Protein AF-A0A5A7NAB6-F1 (afdb_monomer_lite)

Foldseek 3Di:
DFLLLVDPPVVLVVVVVCCQPPNVVVQVVDPDRPGNPHRPVRVVVVCVVVQQPDKDWPVNVVLVVDPPDPSNVVVVVCVVVCVSCVCVCRNPRDTDMDTDHDD

Radius of gyration: 16.74 Å; chains: 1; bounding box: 37×33×43 Å

Secondary structure (DSSP, 8-state):
-TTGGGS-HHHHHHHHHHHHHT-GGGGTT-SS-------HHHHHHHHHTTT--EEEEHHHHHHHTT--SHHHHHHHHHHHSHHHHHHHHHH-SS--EEEE---

Organism: NCBI:txid1236968

pLDDT: mean 79.07, std 8.21, range [51.88, 91.19]

Structure (mmCIF, N/CA/C/O backbone):
data_AF-A0A5A7NAB6-F1
#
_entry.id   AF-A0A5A7NAB6-F1
#
loop_
_atom_site.group_PDB
_atom_site.id
_atom_site.type_symbol
_atom_site.label_atom_id
_atom_site.label_alt_id
_atom_site.label_comp_id
_atom_site.label_asym_id
_atom_site.label_entity_id
_atom_site.label_seq_id
_atom_site.pdbx_PDB_ins_code
_atom_site.Cartn_x
_atom_site.Cartn_y
_atom_site.Cartn_z
_atom_site.occupancy
_atom_site.B_iso_or_equiv
_atom_site.auth_seq_id
_atom_site.auth_comp_id
_atom_site.auth_asym_id
_atom_site.auth_atom_id
_atom_site.pdbx_PDB_model_num
ATOM 1 N N . MET A 1 1 ? 13.090 1.434 -4.375 1.00 68.75 1 MET A N 1
ATOM 2 C CA . MET A 1 1 ? 12.467 2.734 -4.726 1.00 68.75 1 MET A CA 1
ATOM 3 C C . MET A 1 1 ? 11.428 3.113 -3.672 1.00 68.75 1 MET A C 1
ATOM 5 O O . MET A 1 1 ? 10.526 2.309 -3.438 1.00 68.75 1 MET A O 1
ATOM 9 N N . PRO A 1 2 ? 11.534 4.285 -3.020 1.00 72.00 2 PRO A N 1
ATOM 10 C CA . PRO A 1 2 ? 10.523 4.744 -2.068 1.00 72.00 2 PRO A CA 1
ATOM 11 C C . PRO A 1 2 ? 9.178 4.969 -2.776 1.00 72.00 2 PRO A C 1
ATOM 13 O O . PRO A 1 2 ? 9.138 5.378 -3.933 1.00 72.00 2 PRO A O 1
ATOM 16 N N . PHE A 1 3 ? 8.072 4.666 -2.091 1.00 72.75 3 PHE A N 1
ATOM 17 C CA . PHE A 1 3 ? 6.695 4.849 -2.585 1.00 72.75 3 PHE A CA 1
ATOM 18 C C . PHE A 1 3 ? 6.313 4.075 -3.856 1.00 72.75 3 PHE A C 1
ATOM 20 O O . PHE A 1 3 ? 5.230 4.297 -4.395 1.00 72.75 3 PHE A O 1
ATOM 27 N N . TYR A 1 4 ? 7.126 3.111 -4.303 1.00 78.38 4 TYR A N 1
ATOM 28 C CA . TYR A 1 4 ? 6.862 2.352 -5.530 1.00 78.38 4 TYR A CA 1
ATOM 29 C C . TYR A 1 4 ? 5.468 1.702 -5.553 1.00 78.38 4 TYR A C 1
ATOM 31 O O . TYR A 1 4 ? 4.787 1.708 -6.576 1.00 78.38 4 TYR A O 1
ATOM 39 N N . SER A 1 5 ? 4.984 1.216 -4.406 1.00 78.38 5 SER A N 1
ATOM 40 C CA . SER A 1 5 ? 3.638 0.645 -4.243 1.00 78.38 5 SER A CA 1
ATOM 41 C C . SER A 1 5 ? 2.504 1.585 -4.682 1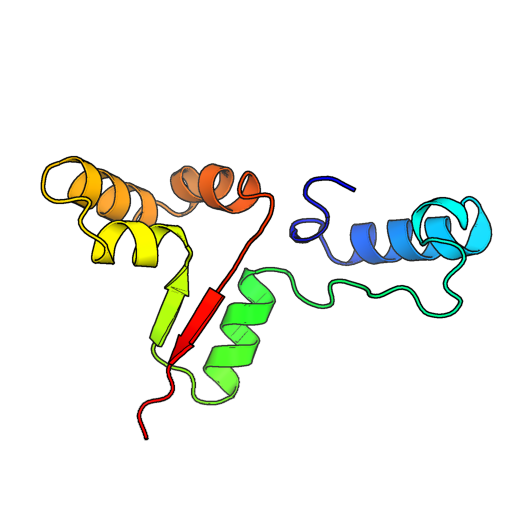.00 78.38 5 SER A C 1
ATOM 43 O O . SER A 1 5 ? 1.453 1.105 -5.117 1.00 78.38 5 SER A O 1
ATOM 45 N N . TRP A 1 6 ? 2.735 2.898 -4.620 1.00 78.44 6 TRP A N 1
ATOM 46 C CA . TRP A 1 6 ? 1.781 3.970 -4.917 1.00 78.44 6 TRP A CA 1
ATOM 47 C C . TRP A 1 6 ? 1.882 4.516 -6.335 1.00 78.44 6 TRP A C 1
ATOM 49 O O . TRP A 1 6 ? 1.001 5.265 -6.755 1.00 78.44 6 TRP A O 1
ATOM 59 N N . TYR A 1 7 ? 2.918 4.141 -7.085 1.00 83.06 7 TYR A N 1
ATOM 60 C CA . TYR A 1 7 ? 3.068 4.617 -8.452 1.00 83.06 7 TYR A CA 1
ATOM 61 C C . TYR A 1 7 ? 1.893 4.134 -9.312 1.00 83.06 7 TYR A C 1
ATOM 63 O O . TYR A 1 7 ? 1.468 2.974 -9.202 1.00 83.06 7 TYR A O 1
ATOM 71 N N . PRO A 1 8 ? 1.350 4.996 -10.185 1.00 82.19 8 PRO A N 1
ATOM 72 C CA . PRO A 1 8 ? 0.340 4.579 -11.138 1.00 82.19 8 PRO A CA 1
ATOM 73 C C . PRO A 1 8 ? 0.925 3.522 -12.084 1.00 82.19 8 PRO A C 1
ATOM 75 O O . PRO A 1 8 ? 2.129 3.475 -12.346 1.00 82.19 8 PRO A O 1
ATOM 78 N N . GLY A 1 9 ? 0.058 2.655 -12.611 1.00 83.06 9 GLY A N 1
ATOM 79 C CA . GLY A 1 9 ? 0.461 1.493 -13.412 1.00 83.06 9 GLY A CA 1
ATOM 80 C C . GLY A 1 9 ? 1.425 1.786 -14.577 1.00 83.06 9 GLY A C 1
ATOM 81 O O . GLY A 1 9 ? 2.350 1.001 -14.781 1.00 83.06 9 GLY A O 1
ATOM 82 N N . PRO A 1 10 ? 1.268 2.881 -15.349 1.00 87.31 10 PRO A N 1
ATOM 83 C CA . PRO A 1 10 ? 2.225 3.243 -16.397 1.00 87.31 10 PRO A CA 1
ATOM 84 C C . PRO A 1 10 ? 3.629 3.537 -15.855 1.00 87.31 10 PRO A C 1
ATOM 86 O O . PRO A 1 10 ? 4.606 3.042 -16.409 1.00 87.31 10 PRO A O 1
ATOM 89 N N . ILE A 1 11 ? 3.727 4.261 -14.734 1.00 87.75 11 ILE A N 1
ATOM 90 C CA . ILE A 1 11 ? 5.009 4.613 -14.108 1.00 87.75 11 ILE A CA 1
ATOM 91 C C . ILE A 1 11 ? 5.684 3.363 -13.542 1.00 87.75 11 ILE A C 1
ATOM 93 O O . ILE A 1 11 ? 6.868 3.159 -13.780 1.00 87.75 11 ILE A O 1
ATOM 97 N N . LYS A 1 12 ? 4.931 2.468 -12.885 1.00 86.62 12 LYS A N 1
ATOM 98 C CA . LYS A 1 12 ? 5.465 1.165 -12.450 1.00 86.62 12 LYS A CA 1
ATOM 99 C C . LYS A 1 12 ? 6.071 0.388 -13.620 1.00 86.62 12 LYS A C 1
ATOM 101 O O . LYS A 1 12 ? 7.208 -0.059 -13.530 1.00 86.62 12 LYS A O 1
ATOM 106 N N . ARG A 1 13 ? 5.345 0.281 -14.740 1.00 87.44 13 ARG A N 1
ATOM 107 C CA . ARG A 1 13 ? 5.824 -0.401 -15.957 1.00 87.44 13 ARG A CA 1
ATOM 108 C C . ARG A 1 13 ? 7.067 0.261 -16.550 1.00 87.44 13 ARG A C 1
ATOM 110 O O . ARG A 1 13 ? 7.957 -0.443 -17.010 1.00 87.44 13 ARG A O 1
ATOM 117 N N . TYR A 1 14 ? 7.133 1.590 -16.535 1.00 88.88 14 TYR A N 1
ATOM 118 C CA . TYR A 1 14 ? 8.319 2.327 -16.962 1.00 88.88 14 TYR A CA 1
ATOM 119 C C . TYR A 1 14 ? 9.526 2.027 -16.064 1.00 88.88 14 TYR A C 1
ATOM 121 O O . TYR A 1 14 ? 10.583 1.674 -16.575 1.00 88.88 14 TYR A O 1
ATOM 129 N N . CYS A 1 15 ? 9.356 2.086 -14.740 1.00 86.69 15 CYS A N 1
ATOM 130 C CA . CYS A 1 15 ? 10.416 1.757 -13.789 1.00 86.69 15 CYS A CA 1
ATOM 131 C C . CYS A 1 15 ? 10.919 0.322 -13.974 1.00 86.69 15 CYS A C 1
ATOM 133 O O . CYS A 1 15 ? 12.124 0.129 -14.021 1.00 86.69 15 CYS A O 1
ATOM 135 N N . VAL A 1 16 ? 10.023 -0.660 -14.132 1.00 87.69 16 VAL A N 1
ATOM 136 C CA . VAL A 1 16 ? 10.403 -2.072 -14.345 1.00 87.69 16 VAL A CA 1
ATOM 137 C C . VAL A 1 16 ? 11.189 -2.253 -15.637 1.00 87.69 16 VAL A C 1
ATOM 139 O O . VAL A 1 16 ? 12.219 -2.915 -15.643 1.00 87.69 16 VAL A O 1
ATOM 142 N N . ARG A 1 17 ? 10.741 -1.635 -16.731 1.00 88.38 17 ARG A N 1
ATOM 143 C CA . ARG A 1 17 ? 11.477 -1.670 -17.998 1.00 88.38 17 ARG A CA 1
ATOM 144 C C . ARG A 1 17 ? 12.878 -1.088 -17.831 1.00 88.38 17 ARG A C 1
ATOM 146 O O . ARG A 1 17 ? 13.858 -1.719 -18.187 1.00 88.38 17 ARG A O 1
ATOM 153 N N . ARG A 1 18 ? 12.979 0.059 -17.161 1.00 88.19 18 ARG A N 1
ATOM 154 C CA . ARG A 1 18 ? 14.261 0.714 -16.902 1.00 88.19 18 ARG A CA 1
ATOM 155 C C . ARG A 1 18 ? 15.190 -0.095 -15.994 1.00 88.19 18 ARG A C 1
ATOM 157 O O . ARG A 1 18 ? 16.399 -0.043 -16.177 1.00 88.19 18 ARG A O 1
ATOM 164 N N . THR A 1 19 ? 14.640 -0.843 -15.035 1.00 86.50 19 THR A N 1
ATOM 165 C CA . THR A 1 19 ? 15.431 -1.769 -14.209 1.00 86.50 19 THR A CA 1
ATOM 166 C C . THR A 1 19 ? 15.925 -2.981 -14.995 1.00 86.50 19 THR A C 1
ATOM 168 O O . THR A 1 19 ? 16.899 -3.581 -14.578 1.00 86.50 19 THR A O 1
ATOM 171 N N . LEU A 1 20 ? 15.265 -3.363 -16.091 1.00 86.12 20 LEU A N 1
ATOM 172 C CA . LEU A 1 20 ? 15.692 -4.488 -16.928 1.00 86.12 20 LEU A CA 1
ATOM 173 C C . LEU A 1 20 ? 16.713 -4.056 -17.987 1.00 86.12 20 LEU A C 1
ATOM 175 O O . LEU A 1 20 ? 17.678 -4.777 -18.211 1.00 86.12 20 LEU A O 1
ATOM 179 N N . ASP A 1 21 ? 16.511 -2.883 -18.590 1.00 88.06 21 ASP A N 1
ATOM 180 C CA . ASP A 1 21 ? 17.303 -2.431 -19.739 1.00 88.06 21 ASP A CA 1
ATOM 181 C C . ASP A 1 21 ? 18.547 -1.628 -19.317 1.00 88.06 21 ASP A C 1
ATOM 183 O O . ASP A 1 21 ? 19.660 -1.933 -19.734 1.00 88.06 21 ASP A O 1
ATOM 187 N N . ASP A 1 22 ? 18.366 -0.607 -18.470 1.00 85.81 22 ASP A N 1
ATOM 188 C CA . ASP A 1 22 ? 19.408 0.398 -18.207 1.00 85.81 22 ASP A CA 1
ATOM 189 C C . ASP A 1 22 ? 20.125 0.197 -16.867 1.00 85.81 22 ASP A C 1
ATOM 191 O O . ASP A 1 22 ? 21.258 0.651 -16.701 1.00 85.81 22 ASP A O 1
ATOM 195 N N . ARG A 1 23 ? 19.421 -0.355 -15.867 1.00 85.12 23 ARG A N 1
ATOM 196 C CA . ARG A 1 23 ? 19.865 -0.389 -14.460 1.00 85.12 23 ARG A CA 1
ATOM 197 C C . ARG A 1 23 ? 19.504 -1.692 -13.739 1.00 85.12 23 ARG A C 1
ATOM 199 O O . ARG A 1 23 ? 18.687 -1.664 -12.805 1.00 85.12 23 ARG A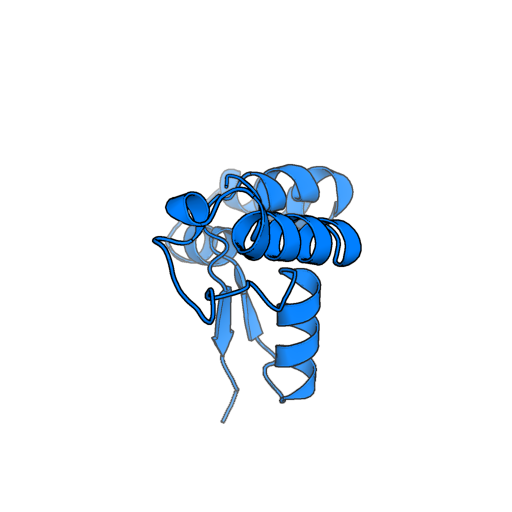 O 1
ATOM 206 N N . PRO A 1 24 ? 20.089 -2.833 -14.145 1.00 84.19 24 PRO A N 1
ATOM 207 C CA . PRO A 1 24 ? 19.843 -4.130 -13.513 1.00 84.19 24 PRO A CA 1
ATOM 208 C C . PRO A 1 24 ? 20.213 -4.156 -12.026 1.00 84.19 24 PRO A C 1
ATOM 210 O O . PRO A 1 24 ? 19.602 -4.897 -11.250 1.00 84.19 24 PRO A O 1
ATOM 213 N N . GLU A 1 25 ? 21.125 -3.293 -11.575 1.00 85.62 25 GLU A N 1
ATOM 214 C CA . GLU A 1 25 ? 21.517 -3.162 -10.171 1.00 85.62 25 GLU A CA 1
ATOM 215 C C . GLU A 1 25 ? 20.344 -2.791 -9.248 1.00 85.62 25 GLU A C 1
ATOM 217 O O . GLU A 1 25 ? 20.315 -3.181 -8.082 1.00 85.62 25 GLU A O 1
ATOM 222 N N . TRP A 1 26 ? 19.317 -2.106 -9.758 1.00 83.81 26 TRP A N 1
ATOM 223 C CA . TRP A 1 26 ? 18.124 -1.746 -8.983 1.00 83.81 26 TRP A CA 1
ATOM 224 C C . TRP A 1 26 ? 17.211 -2.931 -8.667 1.00 83.81 26 TRP A C 1
ATOM 226 O O . TRP A 1 26 ? 16.433 -2.872 -7.712 1.00 83.81 26 TRP A O 1
ATOM 236 N N . ALA A 1 27 ? 17.296 -3.988 -9.470 1.00 82.62 27 ALA A N 1
ATOM 237 C CA . ALA A 1 27 ? 16.561 -5.234 -9.302 1.00 82.62 27 ALA A CA 1
ATOM 238 C C . ALA A 1 27 ? 17.466 -6.376 -8.815 1.00 82.62 27 ALA A C 1
ATOM 240 O O . ALA A 1 27 ? 17.059 -7.535 -8.880 1.00 82.62 27 ALA A O 1
ATOM 241 N N . ASN A 1 28 ? 18.681 -6.067 -8.344 1.00 85.44 28 ASN A N 1
ATOM 242 C CA . ASN A 1 28 ? 19.695 -7.062 -7.996 1.00 85.44 28 ASN A CA 1
ATOM 243 C C . ASN A 1 28 ? 19.938 -8.076 -9.133 1.00 85.44 28 ASN A C 1
ATOM 245 O O . ASN A 1 28 ? 20.020 -9.278 -8.894 1.00 85.44 28 ASN A O 1
ATOM 249 N N . TYR A 1 29 ? 19.974 -7.588 -10.377 1.00 85.25 29 TYR A N 1
ATOM 250 C CA . TYR A 1 29 ? 20.171 -8.389 -11.590 1.00 85.25 29 TYR A CA 1
ATOM 251 C C . TYR A 1 29 ? 19.135 -9.513 -11.786 1.00 85.25 29 TYR A C 1
ATOM 253 O O . TYR A 1 29 ? 19.378 -10.474 -12.514 1.00 85.25 29 TYR A O 1
ATOM 261 N N . ALA A 1 30 ? 17.962 -9.408 -11.154 1.00 84.56 30 ALA A N 1
ATOM 262 C CA . ALA A 1 30 ? 16.903 -10.393 -11.310 1.00 84.56 30 ALA A CA 1
ATOM 263 C C . ALA A 1 30 ? 16.338 -10.374 -12.738 1.00 84.56 30 ALA A C 1
ATOM 265 O O . ALA A 1 30 ? 15.818 -9.356 -13.193 1.00 84.56 30 ALA A O 1
ATOM 266 N N . THR A 1 31 ? 16.343 -11.532 -13.406 1.00 81.69 31 THR A N 1
ATOM 267 C CA . THR A 1 31 ? 15.697 -11.726 -14.718 1.00 81.69 31 THR A CA 1
ATOM 268 C C . THR A 1 31 ? 14.183 -11.491 -14.651 1.00 81.69 31 THR A C 1
ATOM 270 O O . THR A 1 31 ? 13.577 -11.009 -15.602 1.00 81.69 31 THR A O 1
ATOM 273 N N . PHE A 1 32 ? 13.573 -11.791 -13.499 1.00 80.50 32 PHE A N 1
ATOM 274 C CA . PHE A 1 32 ? 12.151 -11.582 -13.228 1.00 80.50 32 PHE A CA 1
ATOM 275 C C . PHE A 1 32 ? 11.984 -10.817 -11.909 1.00 80.50 32 PHE A C 1
ATOM 277 O O . PHE A 1 32 ? 11.803 -11.436 -10.855 1.00 80.50 32 PHE A O 1
ATOM 284 N N . PRO A 1 33 ? 12.079 -9.475 -11.919 1.00 80.81 33 PRO A N 1
ATOM 285 C CA . PRO A 1 33 ? 11.970 -8.691 -10.699 1.00 80.81 33 PRO A CA 1
ATOM 286 C C . PRO A 1 33 ? 10.592 -8.870 -10.058 1.00 80.81 33 PRO A C 1
ATOM 288 O O . PRO A 1 33 ? 9.562 -8.879 -10.736 1.00 80.81 33 PRO A O 1
ATOM 291 N N . ALA A 1 34 ? 10.560 -8.961 -8.728 1.00 77.44 34 ALA A N 1
ATOM 292 C CA . ALA A 1 34 ? 9.315 -8.991 -7.973 1.00 77.44 34 ALA A CA 1
ATOM 293 C C . ALA A 1 34 ? 8.605 -7.634 -8.090 1.00 77.44 34 ALA A C 1
ATOM 295 O O . ALA A 1 34 ? 8.895 -6.677 -7.369 1.00 77.44 34 ALA A O 1
ATOM 296 N N . VAL A 1 35 ? 7.669 -7.531 -9.031 1.00 78.38 35 VAL A N 1
ATOM 297 C CA . VAL A 1 35 ? 6.903 -6.304 -9.239 1.00 78.38 35 VAL A CA 1
ATOM 298 C C . VAL A 1 35 ? 5.735 -6.234 -8.263 1.00 78.38 35 VAL A C 1
ATOM 300 O O . VAL A 1 35 ? 5.013 -7.202 -8.031 1.00 78.38 35 VAL A O 1
ATOM 303 N N . ASN A 1 36 ? 5.504 -5.049 -7.700 1.00 78.75 36 ASN A N 1
ATOM 304 C CA . ASN A 1 36 ? 4.288 -4.810 -6.939 1.00 78.75 36 ASN A CA 1
ATOM 305 C C . ASN A 1 36 ? 3.088 -4.649 -7.890 1.00 78.75 36 ASN A C 1
ATOM 307 O O . ASN A 1 36 ? 2.771 -3.536 -8.332 1.00 78.75 36 ASN A O 1
ATOM 311 N N . TRP A 1 37 ? 2.432 -5.778 -8.176 1.00 73.44 37 TRP A N 1
ATOM 312 C CA . TRP A 1 37 ? 1.293 -5.916 -9.089 1.00 73.44 37 TRP A CA 1
ATOM 313 C C . TRP A 1 37 ? 0.085 -5.049 -8.725 1.00 73.44 37 TRP A C 1
ATOM 315 O O . TRP A 1 37 ? -0.683 -4.674 -9.608 1.00 73.44 37 TRP A O 1
ATOM 325 N N . PHE A 1 38 ? -0.084 -4.702 -7.446 1.00 80.12 38 PHE A N 1
ATOM 326 C CA . PHE A 1 38 ? -1.253 -3.973 -6.970 1.00 80.12 38 PHE A CA 1
ATOM 327 C C . PHE A 1 38 ? -0.867 -2.615 -6.388 1.00 80.12 38 PHE A C 1
ATOM 329 O O . PHE A 1 38 ? 0.076 -2.469 -5.615 1.00 80.12 38 PHE A O 1
ATOM 336 N N . THR A 1 39 ? -1.630 -1.575 -6.710 1.00 79.44 39 THR A N 1
ATOM 337 C CA . THR A 1 39 ? -1.750 -0.459 -5.766 1.00 79.44 39 THR A CA 1
ATOM 338 C C . THR A 1 39 ? -2.559 -0.927 -4.554 1.00 79.44 39 THR A C 1
ATOM 340 O O . THR A 1 39 ? -3.380 -1.842 -4.681 1.00 79.44 39 THR A O 1
ATOM 343 N N . PRO A 1 40 ? -2.415 -0.304 -3.376 1.00 79.06 40 PRO A N 1
ATOM 344 C CA . PRO A 1 40 ? -3.191 -0.698 -2.199 1.00 79.06 40 PRO A CA 1
ATOM 345 C C . PRO A 1 40 ? -4.707 -0.716 -2.438 1.00 79.06 40 PRO A C 1
ATOM 347 O O . PRO A 1 40 ? -5.395 -1.621 -1.978 1.00 79.06 40 PRO A O 1
ATOM 350 N N . GLY A 1 41 ? -5.230 0.216 -3.242 1.00 79.75 41 GLY A N 1
ATOM 351 C CA . GLY A 1 41 ? -6.639 0.203 -3.649 1.00 79.75 41 GLY A CA 1
ATOM 352 C C . GLY A 1 41 ? -7.005 -0.99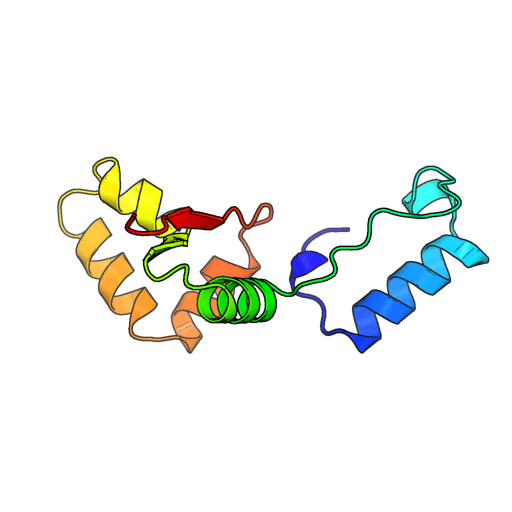0 -4.540 1.00 79.75 41 GLY A C 1
ATOM 353 O O . GLY A 1 41 ? -8.053 -1.607 -4.346 1.00 79.75 41 GLY A O 1
ATOM 354 N N . GLN A 1 42 ? -6.136 -1.360 -5.487 1.00 84.06 42 GLN A N 1
ATOM 355 C CA . GLN A 1 42 ? -6.350 -2.542 -6.326 1.00 84.06 42 GLN A CA 1
ATOM 356 C C . GLN A 1 42 ? -6.289 -3.837 -5.509 1.00 84.06 42 GLN A C 1
ATOM 358 O O . GLN A 1 42 ? -7.092 -4.735 -5.758 1.00 84.06 42 GLN A O 1
ATOM 363 N N . LEU A 1 43 ? -5.402 -3.913 -4.511 1.00 86.75 43 LEU A N 1
ATOM 364 C CA . LEU A 1 43 ? -5.303 -5.054 -3.601 1.00 86.75 43 LEU A CA 1
ATOM 365 C C . LEU A 1 43 ? -6.587 -5.213 -2.778 1.00 86.75 43 LEU A C 1
ATOM 367 O O . LEU A 1 43 ? -7.166 -6.294 -2.761 1.00 86.75 43 LEU A O 1
ATOM 371 N N . ILE A 1 44 ? -7.097 -4.126 -2.187 1.00 86.44 44 ILE A N 1
ATOM 372 C CA . ILE A 1 44 ? -8.378 -4.120 -1.457 1.00 86.44 44 ILE A CA 1
ATOM 373 C C . ILE A 1 44 ? -9.520 -4.598 -2.362 1.00 86.44 44 ILE A C 1
ATOM 375 O O . ILE A 1 44 ? -10.296 -5.469 -1.974 1.00 86.44 44 ILE A O 1
ATOM 379 N N . LYS A 1 45 ? -9.612 -4.077 -3.593 1.00 88.44 45 LYS A N 1
ATOM 380 C CA . LYS A 1 45 ? -10.644 -4.493 -4.559 1.00 88.44 45 LYS A CA 1
ATOM 381 C C . LYS A 1 45 ? -10.502 -5.967 -4.953 1.00 88.44 45 LYS A C 1
ATOM 383 O O . LYS A 1 45 ? -11.503 -6.654 -5.128 1.00 88.44 45 LYS A O 1
ATOM 388 N N . ALA A 1 46 ? -9.279 -6.466 -5.124 1.00 89.56 46 ALA A N 1
ATOM 389 C CA . ALA A 1 46 ? -9.022 -7.871 -5.435 1.00 89.56 46 ALA A CA 1
ATOM 390 C C . ALA A 1 46 ? -9.383 -8.804 -4.268 1.00 89.56 46 ALA A C 1
ATOM 392 O O . ALA A 1 46 ? -9.968 -9.855 -4.506 1.00 89.56 46 ALA A O 1
ATOM 393 N N . LEU A 1 47 ? -9.091 -8.401 -3.029 1.00 89.31 47 LEU A N 1
ATOM 394 C CA . LEU A 1 47 ? -9.449 -9.141 -1.818 1.00 89.31 47 LEU A CA 1
ATOM 395 C C . LEU A 1 47 ? -10.969 -9.189 -1.618 1.00 89.31 47 LEU A C 1
ATOM 397 O O . LEU A 1 47 ? -11.521 -10.273 -1.460 1.00 89.31 47 LEU A O 1
ATOM 401 N N . ARG A 1 48 ? -11.671 -8.057 -1.746 1.00 89.62 48 ARG A N 1
ATOM 402 C CA . ARG A 1 48 ? -13.143 -8.028 -1.654 1.00 89.62 48 ARG A CA 1
ATOM 403 C C . ARG A 1 48 ? -13.815 -8.936 -2.681 1.00 89.62 48 ARG A C 1
ATOM 405 O O . ARG A 1 48 ? -14.725 -9.677 -2.342 1.00 89.62 48 ARG A O 1
ATOM 412 N N . ARG A 1 49 ? -13.311 -8.960 -3.921 1.00 91.19 49 ARG A N 1
ATOM 413 C CA . ARG A 1 49 ? -13.809 -9.874 -4.968 1.00 91.19 49 ARG A CA 1
ATOM 414 C C . ARG A 1 49 ? -13.642 -11.361 -4.632 1.00 91.19 49 ARG A C 1
ATOM 416 O O . ARG A 1 49 ? -14.296 -12.183 -5.255 1.00 91.19 49 ARG A O 1
ATOM 423 N N . ARG A 1 50 ? -12.768 -11.711 -3.686 1.00 90.12 50 ARG A N 1
ATOM 424 C CA . ARG A 1 50 ? -12.534 -13.087 -3.221 1.00 90.12 50 ARG A CA 1
ATOM 425 C C . ARG A 1 50 ? -13.287 -13.424 -1.924 1.00 90.12 50 ARG A C 1
ATOM 427 O O . ARG A 1 50 ? -13.044 -14.485 -1.354 1.00 90.12 50 ARG A O 1
ATOM 434 N N . GLY A 1 51 ? -14.174 -12.540 -1.460 1.00 89.50 51 GLY A N 1
ATOM 435 C CA . GLY A 1 51 ? -14.955 -12.735 -0.234 1.00 89.50 51 GLY A CA 1
ATOM 436 C C . GLY A 1 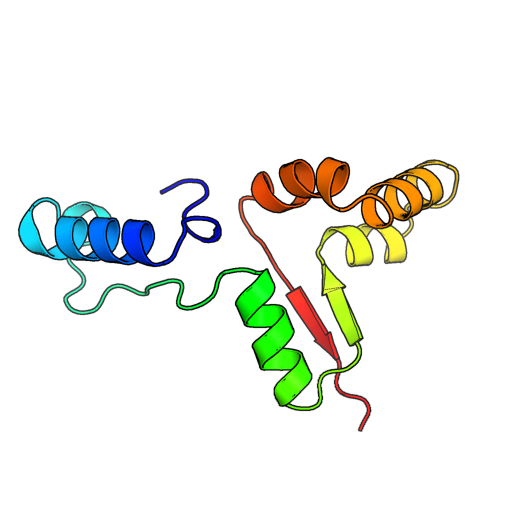51 ? -14.190 -12.408 1.050 1.00 89.50 51 GLY A C 1
ATOM 437 O O . GLY A 1 51 ? -14.474 -12.979 2.095 1.00 89.50 51 GLY A O 1
ATOM 438 N N . PHE A 1 52 ? -13.172 -11.543 0.981 1.00 90.19 52 PHE A N 1
ATOM 439 C CA . PHE A 1 52 ? -12.577 -10.959 2.183 1.00 90.19 52 PHE A CA 1
ATOM 440 C C . PHE A 1 52 ? -13.312 -9.665 2.537 1.00 90.19 52 PHE A C 1
ATOM 442 O O . PHE A 1 52 ? -13.080 -8.624 1.912 1.00 90.19 52 PHE A O 1
ATOM 449 N N . ASP A 1 53 ? -14.170 -9.732 3.550 1.00 83.62 53 ASP A N 1
ATOM 450 C CA . ASP A 1 53 ? -15.024 -8.607 3.946 1.00 83.62 53 ASP A CA 1
ATOM 451 C C . ASP A 1 53 ? -14.315 -7.646 4.903 1.00 83.62 53 ASP A C 1
ATOM 453 O O . ASP A 1 53 ? -14.452 -6.424 4.803 1.00 83.62 53 ASP A O 1
ATOM 457 N N . GLN A 1 54 ? -13.487 -8.189 5.798 1.00 86.00 54 GLN A N 1
ATOM 458 C CA . GLN A 1 54 ? -12.778 -7.415 6.811 1.00 86.00 54 GLN A CA 1
ATOM 459 C C . GLN A 1 54 ? -11.330 -7.188 6.373 1.00 86.00 54 GLN A C 1
ATOM 461 O O . GLN A 1 54 ? -10.515 -8.110 6.365 1.00 86.00 54 GLN A O 1
ATOM 466 N N . ILE A 1 55 ? -11.005 -5.949 5.994 1.00 87.38 55 ILE A N 1
ATOM 467 C CA . ILE A 1 55 ? -9.656 -5.551 5.572 1.00 87.38 55 ILE A CA 1
ATOM 468 C C . ILE A 1 55 ? -9.153 -4.449 6.499 1.00 87.38 55 ILE A C 1
ATOM 470 O O . ILE A 1 55 ? -9.711 -3.353 6.535 1.00 87.38 55 ILE A O 1
ATOM 474 N N . TYR A 1 56 ? -8.066 -4.735 7.204 1.00 84.81 56 TYR A N 1
ATOM 475 C CA . TYR A 1 56 ? -7.444 -3.851 8.177 1.00 84.81 56 TYR A CA 1
ATOM 476 C C . TYR A 1 56 ? -6.134 -3.301 7.633 1.00 84.81 56 TYR A C 1
ATOM 478 O O . TYR A 1 56 ? -5.258 -4.043 7.182 1.00 84.81 56 TYR A O 1
ATOM 486 N N . SER A 1 57 ? -5.987 -1.983 7.696 1.00 81.38 57 SER A N 1
ATOM 487 C CA . SER A 1 57 ? -4.707 -1.323 7.471 1.00 81.38 57 SER A CA 1
ATOM 488 C C . SER A 1 57 ? -3.864 -1.328 8.746 1.00 81.38 57 SER A C 1
ATOM 490 O O . SER A 1 57 ? -4.366 -1.506 9.854 1.00 81.38 57 SER A O 1
ATOM 492 N N . ARG A 1 58 ? -2.565 -1.054 8.620 1.00 77.94 58 ARG A N 1
ATOM 493 C CA . ARG A 1 58 ? -1.666 -0.901 9.774 1.00 77.94 58 ARG A CA 1
ATOM 494 C C . ARG A 1 58 ? -2.152 0.148 10.790 1.00 77.94 58 ARG A C 1
ATOM 496 O O . ARG A 1 58 ? -1.941 -0.026 11.985 1.00 77.94 58 ARG A O 1
ATOM 503 N N . ALA A 1 59 ? -2.831 1.200 10.326 1.00 76.38 59 ALA A N 1
ATOM 504 C CA . ALA A 1 59 ? -3.442 2.201 11.197 1.00 76.38 59 ALA A CA 1
ATOM 505 C C . ALA A 1 59 ? -4.630 1.626 11.989 1.00 76.38 59 ALA A C 1
ATOM 507 O O . ALA A 1 59 ? -4.794 1.945 13.160 1.00 76.38 59 ALA A O 1
ATOM 508 N N . ASP A 1 60 ? -5.404 0.725 11.379 1.00 77.62 60 ASP A N 1
ATOM 509 C CA . ASP A 1 60 ? -6.526 0.044 12.040 1.00 77.62 60 ASP A CA 1
ATOM 510 C C . ASP A 1 60 ? -6.042 -0.924 13.110 1.00 77.62 60 ASP A C 1
ATOM 512 O O . ASP A 1 60 ? -6.607 -0.989 14.196 1.00 77.62 60 ASP A O 1
ATOM 516 N N . LEU A 1 61 ? -4.944 -1.626 12.832 1.00 79.75 61 LEU A N 1
ATOM 517 C CA . LEU A 1 61 ? -4.294 -2.483 13.818 1.00 79.75 61 LEU A CA 1
ATOM 518 C C . LEU A 1 61 ? -3.687 -1.666 14.963 1.00 79.75 61 LEU A C 1
ATOM 520 O O . LEU A 1 61 ? -3.783 -2.074 16.114 1.00 79.75 61 LEU A O 1
ATOM 524 N N . ALA A 1 62 ? -3.092 -0.505 14.671 1.00 77.50 62 ALA A N 1
ATOM 525 C CA . ALA A 1 62 ? -2.603 0.408 15.704 1.00 77.50 62 ALA A CA 1
ATOM 526 C C . ALA A 1 62 ? -3.750 0.953 16.570 1.00 77.50 62 ALA A C 1
ATOM 528 O O . ALA A 1 62 ? -3.600 1.050 17.786 1.00 77.50 62 ALA A O 1
ATOM 529 N N . ALA A 1 63 ? -4.905 1.250 15.964 1.00 75.75 63 ALA A N 1
ATOM 530 C CA . ALA A 1 63 ? -6.110 1.637 16.691 1.00 75.75 63 ALA A CA 1
ATOM 531 C C . ALA A 1 63 ? -6.599 0.508 17.606 1.00 75.75 63 ALA A C 1
ATOM 533 O O . ALA A 1 63 ? -6.776 0.721 18.804 1.00 75.75 63 ALA A O 1
ATOM 534 N N . ALA A 1 64 ? -6.714 -0.708 17.065 1.00 75.69 64 ALA A N 1
ATOM 535 C CA . ALA A 1 64 ? -7.144 -1.896 17.800 1.00 75.69 64 ALA A CA 1
ATOM 536 C C . ALA A 1 64 ? -6.179 -2.303 18.928 1.00 75.69 64 ALA A C 1
ATOM 538 O O . ALA A 1 64 ? -6.611 -2.867 19.927 1.00 75.69 64 ALA A O 1
ATOM 539 N N . ARG A 1 65 ? -4.879 -1.999 18.799 1.00 75.00 65 ARG A N 1
ATOM 540 C CA . ARG A 1 65 ? -3.848 -2.312 19.804 1.00 75.00 65 ARG A CA 1
ATOM 541 C C . ARG A 1 65 ? -3.835 -1.351 21.003 1.00 75.00 65 ARG A C 1
ATOM 543 O O . ARG A 1 65 ? -3.042 -1.555 21.915 1.00 75.00 65 ARG A O 1
ATOM 550 N N . GLY A 1 66 ? -4.694 -0.329 21.028 1.00 64.69 66 GLY A N 1
ATOM 551 C CA . GLY A 1 66 ? -4.849 0.542 22.196 1.00 64.69 66 GLY A CA 1
ATOM 552 C C . GLY A 1 66 ? -4.467 2.005 21.984 1.00 64.69 66 GLY A C 1
ATOM 553 O O . GLY A 1 66 ? -4.022 2.654 22.929 1.00 64.69 66 GLY A O 1
ATOM 554 N N . LEU A 1 67 ? -4.697 2.582 20.796 1.00 59.22 67 LEU A N 1
ATOM 555 C CA . LEU A 1 67 ? -4.858 4.044 20.688 1.00 59.22 67 LEU A CA 1
ATOM 556 C C . LEU A 1 67 ? -6.209 4.449 21.313 1.00 59.22 67 LEU A C 1
ATOM 558 O O . LEU A 1 67 ? -7.116 4.910 20.624 1.00 59.22 67 LEU A O 1
ATOM 562 N N . GLY A 1 68 ? -6.363 4.227 22.619 1.00 56.41 68 GLY A N 1
ATOM 563 C CA . GLY A 1 68 ? -7.532 4.648 23.382 1.00 56.41 68 GLY A CA 1
ATOM 564 C C . GLY A 1 68 ? -7.568 6.170 23.529 1.00 56.41 68 GLY A C 1
ATOM 565 O O . GLY A 1 68 ? -6.541 6.804 23.779 1.00 56.41 68 GLY A O 1
ATOM 566 N N . GLY A 1 69 ? -8.752 6.761 23.354 1.00 70.25 69 GLY A N 1
ATOM 567 C CA . GLY A 1 69 ? -9.000 8.196 23.521 1.00 70.25 69 GLY A CA 1
ATOM 568 C C . GLY A 1 69 ? -9.011 8.994 22.212 1.00 70.25 69 GLY A C 1
ATOM 569 O O . GLY A 1 69 ? -9.318 8.475 21.139 1.00 70.25 69 GLY A O 1
ATOM 570 N N . TRP A 1 70 ? -8.670 10.283 22.296 1.00 71.69 70 TRP A N 1
ATOM 571 C CA . TRP A 1 70 ? -8.808 11.248 21.195 1.00 71.69 70 TRP A CA 1
ATOM 572 C C . TRP A 1 70 ? -8.034 10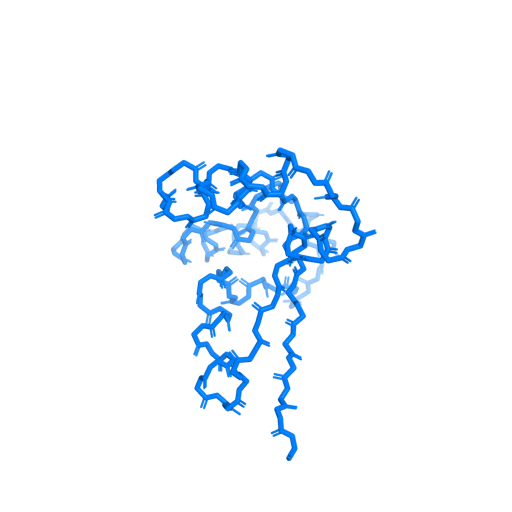.868 19.922 1.00 71.69 70 TRP A C 1
ATOM 574 O O . TRP A 1 70 ? -8.483 11.167 18.820 1.00 71.69 70 TRP A O 1
ATOM 584 N N . LYS A 1 71 ? -6.906 10.152 20.047 1.00 76.00 71 LYS A N 1
ATOM 585 C CA . LYS A 1 71 ? -6.094 9.697 18.903 1.00 76.00 71 LYS A CA 1
ATOM 586 C C . LYS A 1 71 ? -6.850 8.712 18.001 1.00 76.00 71 LYS A C 1
ATOM 588 O O . LYS A 1 71 ? -6.705 8.777 16.781 1.00 76.00 71 LYS A O 1
ATOM 593 N N . GLY A 1 72 ? -7.676 7.836 18.580 1.00 74.06 72 GLY A N 1
ATOM 594 C CA . GLY A 1 72 ? -8.539 6.918 17.831 1.00 74.06 72 GLY A CA 1
ATOM 595 C C . GLY A 1 72 ? -9.657 7.654 17.090 1.00 74.06 72 GLY A C 1
ATOM 596 O O . GLY A 1 72 ? -9.890 7.393 15.910 1.00 74.06 72 GLY A O 1
ATOM 597 N N . SER A 1 73 ? -10.279 8.644 17.740 1.00 73.69 73 SER A N 1
ATOM 598 C CA . SER A 1 73 ? -11.310 9.491 17.125 1.00 73.69 73 SER A CA 1
ATOM 599 C C . SER A 1 73 ? -10.754 10.341 15.982 1.00 73.69 73 SER A C 1
ATOM 601 O O . SER A 1 73 ? -11.353 10.396 14.912 1.00 73.69 73 SER A O 1
ATOM 603 N N . VAL A 1 74 ? -9.570 10.940 16.156 1.00 79.44 74 VAL A N 1
ATOM 604 C CA . VAL A 1 74 ? -8.881 11.686 15.089 1.00 79.44 74 VAL A CA 1
ATOM 605 C C . VAL A 1 74 ? -8.591 10.775 13.901 1.00 79.44 74 VAL A C 1
ATOM 607 O O . VAL A 1 74 ? -8.846 11.157 12.763 1.00 79.44 74 VAL A O 1
ATOM 610 N N . LEU A 1 75 ? -8.119 9.548 14.136 1.00 76.19 75 LEU A N 1
ATOM 611 C CA . LEU A 1 75 ? -7.879 8.599 13.053 1.00 76.19 75 LEU A CA 1
ATOM 612 C C . LEU A 1 75 ? -9.175 8.206 12.326 1.00 76.19 75 LEU A C 1
ATOM 614 O O . LEU A 1 75 ? -9.171 8.105 11.100 1.00 76.19 75 LEU A O 1
ATOM 618 N N . ALA A 1 76 ? -10.280 8.019 13.050 1.00 74.19 76 ALA A N 1
ATOM 619 C CA . ALA A 1 76 ? -11.583 7.729 12.454 1.00 74.19 76 ALA A CA 1
ATOM 620 C C . ALA A 1 76 ? -12.075 8.883 11.563 1.00 74.19 76 ALA A C 1
ATOM 622 O O . ALA A 1 76 ? -12.489 8.646 10.427 1.00 74.19 76 ALA A O 1
ATOM 623 N N . VAL A 1 77 ? -11.944 10.129 12.029 1.00 77.81 77 VAL A N 1
ATOM 624 C CA . VAL A 1 77 ? -12.285 11.336 11.255 1.00 77.81 77 VAL A CA 1
ATOM 625 C C . VAL A 1 77 ? -11.380 11.481 10.032 1.00 77.81 77 VAL A C 1
ATOM 627 O O . VAL A 1 77 ? -11.867 11.708 8.926 1.00 77.81 77 VAL A O 1
ATOM 630 N N . LEU A 1 78 ? -10.071 11.267 10.189 1.00 77.44 78 LEU A N 1
ATOM 631 C CA . LEU A 1 78 ? -9.130 11.281 9.069 1.00 77.44 78 LEU A CA 1
ATOM 632 C C . LEU A 1 78 ? -9.511 10.239 8.019 1.00 77.44 78 LEU A C 1
ATOM 634 O O . LEU A 1 78 ? -9.524 10.554 6.836 1.00 77.44 78 LEU A O 1
ATOM 638 N N . LYS A 1 79 ? -9.886 9.022 8.428 1.00 74.25 79 LYS A N 1
ATOM 639 C CA . LYS A 1 79 ? -10.345 7.973 7.506 1.00 74.25 79 LYS A CA 1
ATOM 640 C C . LYS A 1 79 ? -11.658 8.313 6.799 1.00 74.25 79 LYS A C 1
ATOM 642 O O . LYS A 1 79 ? -11.840 7.867 5.667 1.00 74.25 79 LYS A O 1
ATOM 647 N N . ALA A 1 80 ? -12.546 9.080 7.431 1.00 76.38 80 ALA A N 1
ATOM 648 C CA . ALA A 1 80 ? -13.773 9.566 6.800 1.00 76.38 80 ALA A CA 1
ATOM 649 C C . ALA A 1 80 ? -13.489 10.605 5.698 1.00 76.38 80 ALA A C 1
ATOM 651 O O . ALA A 1 80 ? -14.271 10.727 4.758 1.00 76.38 80 ALA A O 1
ATOM 652 N N . ALA A 1 81 ? -12.347 11.298 5.766 1.00 80.31 81 ALA A N 1
ATOM 653 C CA . ALA A 1 81 ? -11.881 12.251 4.764 1.00 80.31 81 ALA A CA 1
ATOM 654 C C . ALA A 1 81 ? -10.770 11.637 3.876 1.00 80.31 81 ALA A C 1
ATOM 656 O O . ALA A 1 81 ? -9.578 11.783 4.167 1.00 80.31 81 ALA A O 1
ATOM 657 N N . PRO A 1 82 ? -11.106 10.980 2.746 1.00 69.31 82 PRO A N 1
ATOM 658 C CA . PRO A 1 82 ? -10.140 10.232 1.934 1.00 69.31 82 PRO A CA 1
ATOM 659 C C . PRO A 1 82 ? -8.969 11.075 1.406 1.00 69.31 82 PRO A C 1
ATOM 661 O O . PRO A 1 82 ? -7.887 10.530 1.196 1.00 69.31 82 PRO A O 1
ATOM 664 N N . ILE A 1 83 ? -9.159 12.387 1.231 1.00 75.62 83 ILE A N 1
ATOM 665 C CA . ILE A 1 83 ? -8.111 13.329 0.809 1.00 75.62 83 ILE A CA 1
ATOM 666 C C . ILE A 1 83 ? -7.074 13.537 1.924 1.00 75.62 83 ILE A C 1
ATOM 668 O O . ILE A 1 83 ? -5.877 13.471 1.659 1.00 75.62 83 ILE A O 1
ATOM 672 N N . LEU A 1 84 ? -7.516 13.709 3.175 1.00 71.31 84 LEU A N 1
ATOM 673 C CA . LEU A 1 84 ? -6.624 13.884 4.328 1.00 71.31 84 LEU A CA 1
ATOM 674 C C . LEU A 1 84 ? -5.914 12.582 4.716 1.00 71.31 84 LEU A C 1
ATOM 676 O O . LEU A 1 84 ? -4.779 12.603 5.187 1.00 71.31 84 LEU A O 1
ATOM 680 N N . TYR A 1 85 ? -6.560 11.436 4.492 1.00 73.50 85 TYR A N 1
ATOM 681 C CA . TYR A 1 85 ? -5.961 10.131 4.768 1.00 73.50 85 TYR A CA 1
ATOM 682 C C . TYR A 1 85 ? -4.972 9.674 3.691 1.00 73.50 85 TYR A C 1
ATOM 684 O O . TYR A 1 85 ? -4.091 8.856 3.966 1.00 73.50 85 TYR A O 1
ATOM 692 N N . TRP A 1 86 ? -5.096 10.184 2.462 1.00 74.19 86 TRP A N 1
ATOM 693 C CA . TRP A 1 86 ? -4.229 9.819 1.343 1.00 74.19 86 TRP A CA 1
ATOM 694 C C . TRP A 1 86 ? -2.729 9.960 1.647 1.00 74.19 86 TRP A C 1
ATOM 696 O O . TRP A 1 86 ? -2.028 8.972 1.437 1.00 74.19 86 TRP A O 1
ATOM 706 N N . PRO A 1 87 ? -2.209 11.083 2.189 1.00 71.50 87 PRO A N 1
ATOM 707 C CA . PRO A 1 87 ? -0.786 11.206 2.511 1.00 71.50 87 PRO A CA 1
ATOM 708 C C . PRO A 1 87 ? -0.336 10.227 3.601 1.00 71.50 87 PRO A C 1
ATOM 710 O O . PRO A 1 87 ? 0.735 9.646 3.482 1.00 71.50 87 PRO A O 1
ATOM 713 N N . ILE A 1 88 ? -1.163 9.956 4.615 1.00 71.44 88 ILE A N 1
ATOM 714 C CA . ILE A 1 88 ? -0.857 8.957 5.658 1.00 71.44 88 ILE A CA 1
ATOM 715 C C . ILE A 1 88 ? -0.747 7.559 5.037 1.00 71.44 88 ILE A C 1
ATOM 717 O O . ILE A 1 88 ? 0.153 6.781 5.361 1.00 71.44 88 ILE A O 1
ATOM 721 N N . ARG A 1 89 ? -1.644 7.252 4.096 1.00 71.50 89 ARG A N 1
ATOM 722 C CA . ARG A 1 89 ? -1.629 6.003 3.336 1.00 71.50 89 ARG A CA 1
ATOM 723 C C . ARG A 1 89 ? -0.381 5.918 2.451 1.00 71.50 89 ARG A C 1
ATOM 725 O O . ARG A 1 89 ? 0.316 4.911 2.504 1.00 71.50 89 ARG A O 1
ATOM 732 N N . SER A 1 90 ? -0.077 6.976 1.704 1.00 67.94 90 SER A N 1
ATOM 733 C CA . SER A 1 90 ? 1.034 7.054 0.749 1.00 67.94 90 SER A CA 1
ATOM 734 C C . SER A 1 90 ? 2.410 7.054 1.417 1.00 67.94 90 SER A C 1
ATOM 736 O O . SER A 1 90 ? 3.317 6.387 0.928 1.00 67.94 90 SER A O 1
ATOM 738 N N . CYS A 1 91 ? 2.563 7.729 2.560 1.00 63.31 91 CYS A N 1
ATOM 739 C CA . CYS A 1 91 ? 3.830 7.837 3.290 1.00 63.31 91 CYS A CA 1
ATOM 740 C C . CYS A 1 91 ? 4.200 6.572 4.083 1.00 63.31 91 CYS A C 1
ATOM 742 O O . CYS A 1 91 ? 5.343 6.409 4.508 1.00 63.31 91 CYS A O 1
ATOM 744 N N . SER A 1 92 ? 3.257 5.644 4.255 1.00 64.12 92 SER A N 1
ATOM 745 C CA . SER A 1 92 ? 3.514 4.319 4.816 1.00 64.12 92 SER A CA 1
ATOM 746 C C . SER A 1 92 ? 4.372 3.494 3.841 1.00 64.12 92 SER A C 1
ATOM 748 O O . SER A 1 92 ? 3.859 2.858 2.915 1.00 64.12 92 SER A O 1
ATOM 750 N N . GLN A 1 93 ? 5.699 3.513 4.044 1.00 51.88 93 GLN A N 1
ATOM 751 C CA . GLN A 1 93 ? 6.684 2.790 3.219 1.00 51.88 93 GLN A CA 1
ATOM 752 C C . GLN A 1 93 ? 6.414 1.278 3.120 1.00 51.88 93 GLN A C 1
ATOM 754 O O . GLN A 1 93 ? 6.809 0.643 2.145 1.00 51.88 93 GLN A O 1
ATOM 759 N N . SER A 1 94 ? 5.691 0.706 4.082 1.00 59.16 94 SER A N 1
ATOM 760 C CA . SER A 1 94 ? 5.272 -0.694 4.107 1.00 59.16 94 SER A CA 1
ATOM 761 C C . SER A 1 94 ? 3.764 -0.770 4.333 1.00 59.16 94 SER A C 1
ATOM 763 O O . SER A 1 94 ? 3.269 -0.887 5.457 1.00 59.16 94 SER A O 1
ATOM 765 N N . THR A 1 95 ? 3.008 -0.683 3.234 1.00 65.88 95 THR A N 1
ATOM 766 C CA . THR A 1 95 ? 1.561 -0.916 3.270 1.00 65.88 95 THR A CA 1
ATOM 767 C C . THR A 1 95 ? 1.304 -2.399 3.507 1.00 65.88 95 THR A C 1
ATOM 769 O O . THR A 1 95 ? 1.281 -3.199 2.577 1.00 65.88 95 THR A O 1
ATOM 772 N N . PHE A 1 96 ? 1.128 -2.758 4.773 1.00 74.56 96 PHE A N 1
ATOM 773 C CA . PHE A 1 96 ? 0.659 -4.069 5.188 1.00 74.56 96 PHE A CA 1
ATOM 774 C C . PHE A 1 96 ? -0.861 -4.023 5.376 1.00 74.56 96 PHE A C 1
ATOM 776 O O . PHE A 1 96 ? -1.380 -3.115 6.037 1.00 74.56 96 PHE A O 1
ATOM 783 N N . LEU A 1 97 ? -1.559 -4.980 4.765 1.00 83.19 97 LEU A N 1
ATOM 784 C CA . LEU A 1 97 ? -2.998 -5.179 4.908 1.00 83.19 97 LEU A CA 1
ATOM 785 C C . LEU A 1 97 ? -3.241 -6.564 5.500 1.00 83.19 97 LEU A C 1
ATOM 787 O O . LEU A 1 97 ? -2.682 -7.545 5.015 1.00 83.19 97 LEU A O 1
ATOM 791 N N . VAL A 1 98 ? -4.109 -6.639 6.502 1.00 84.88 98 VAL A N 1
ATOM 792 C CA . VAL A 1 98 ? -4.618 -7.906 7.033 1.00 84.88 98 VAL A CA 1
ATOM 793 C C . VAL A 1 98 ? -6.031 -8.082 6.523 1.00 84.88 98 VAL A C 1
ATOM 795 O O . VAL A 1 98 ? -6.879 -7.221 6.744 1.00 84.88 98 VAL A O 1
ATOM 798 N N . ALA A 1 99 ? -6.284 -9.188 5.835 1.00 87.19 99 ALA A N 1
ATOM 799 C CA . ALA A 1 99 ? -7.613 -9.553 5.381 1.00 87.19 99 ALA A CA 1
ATOM 800 C C . ALA A 1 99 ? -8.102 -10.752 6.193 1.00 87.19 99 ALA A C 1
ATOM 802 O O . ALA A 1 99 ? -7.405 -11.761 6.289 1.00 87.19 99 ALA A O 1
ATOM 803 N N . LYS A 1 100 ? -9.297 -10.644 6.768 1.00 87.44 100 LYS A N 1
ATOM 804 C CA . LYS A 1 100 ? -9.973 -11.728 7.474 1.00 87.44 100 LYS A CA 1
ATOM 805 C C . LYS A 1 100 ? -11.206 -12.131 6.671 1.00 87.44 100 LYS A C 1
ATOM 807 O O . LYS A 1 100 ? -12.031 -11.289 6.323 1.00 87.44 100 LYS A O 1
ATOM 812 N N . LYS A 1 101 ? -11.300 -13.424 6.365 1.00 85.38 10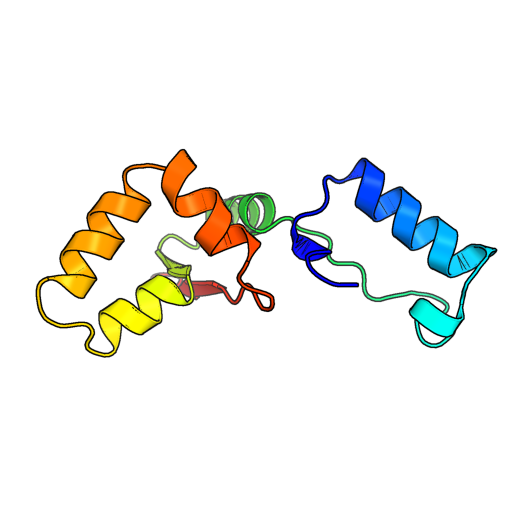1 LYS A N 1
ATOM 813 C CA . LYS A 1 101 ? -12.490 -14.049 5.786 1.00 85.38 101 LYS A CA 1
ATOM 814 C C . LYS A 1 101 ? -13.331 -14.587 6.944 1.00 85.38 101 LYS A C 1
ATOM 816 O O . LYS A 1 101 ? -12.780 -15.279 7.798 1.00 85.38 101 LYS A O 1
ATOM 821 N N . GLN A 1 102 ? -14.610 -14.224 7.022 1.00 74.12 102 GLN A N 1
ATOM 822 C CA . GLN A 1 102 ? -15.530 -14.925 7.920 1.00 74.12 102 GLN A CA 1
ATOM 823 C C . GLN A 1 102 ? -15.784 -16.302 7.299 1.00 74.12 102 GLN A C 1
ATOM 825 O O . GLN A 1 102 ? -16.143 -16.383 6.124 1.00 74.12 102 GLN A O 1
ATOM 830 N N . ALA A 1 103 ? -15.424 -17.349 8.045 1.00 62.31 103 ALA A N 1
ATOM 831 C CA . ALA A 1 103 ? -15.674 -18.737 7.674 1.00 62.31 103 ALA A CA 1
ATOM 832 C C . ALA A 1 103 ? -17.159 -19.061 7.839 1.00 62.31 103 ALA A C 1
ATOM 834 O O . ALA A 1 103 ? -17.758 -18.505 8.791 1.00 62.31 103 ALA A O 1
#

Sequence (103 aa):
MPFYSWYPGPIKRYCVRRTLDDRPEWANYATFPAVNWFTPGQLIKALRRRGFDQIYSRADLAAARGLGGWKGSVLAVLKAAPILYWPIRSCSQSTFLVAKKQA